Protein AF-A0A7C2KIX3-F1 (afdb_monomer)

Radius of gyration: 14.5 Å; Cα contacts (8 Å, |Δi|>4): 237; chains: 1; bounding box: 35×27×33 Å

Secondary structure (DSSP, 8-state):
---BGGGGEEHHHHHHSSS-EEPEEEEEEEETTEEEEESSHHHHHHHHH-HHHHSPGGGGSBHHIIIII-S----EEEEEEEETTEEEEE-EEEETTEEEEHHHHHHHSHHHHHHHHHHHHHHHHH-

pLDDT: mean 95.01, std 6.87, range [44.72, 98.44]

Sequence (127 aa):
MSNLAIEGYDVLGYFKENKAIKGSPENTVEHNGLVYHFASAENKKTYQSDPDKYIPQYDGWCAFGMAKMKSKVAVDPNTFAIHNGKLLLFFNGDHEGKHVNTKVMWEEDKEAILKEANEEWTKMKSA

Foldseek 3Di:
DALAQPVQWQLVCCVPVVFGHHFDPVQWDDDPNHIHGHNDVVSSVVCVVPVVLSQAPLNQFALQCLQPVLDRHHFDSGQWDQDPSHIHTHHFQDDPNDTDTVSVVCVVPVVNSNVRSVVSSVVVVVD

Solvent-accessible surface area (backbone atoms only — not comparable to full-atom values): 7018 Å² total; per-residue (Å²): 134,84,51,48,35,71,86,28,34,14,58,55,26,48,75,76,70,70,35,72,35,67,26,33,92,89,26,67,47,79,55,96,86,26,36,38,16,16,72,37,69,65,50,40,53,54,39,73,74,48,49,81,66,57,51,40,41,77,86,46,26,8,45,48,31,25,34,77,64,67,41,90,31,72,51,26,76,82,40,63,47,80,55,97,80,3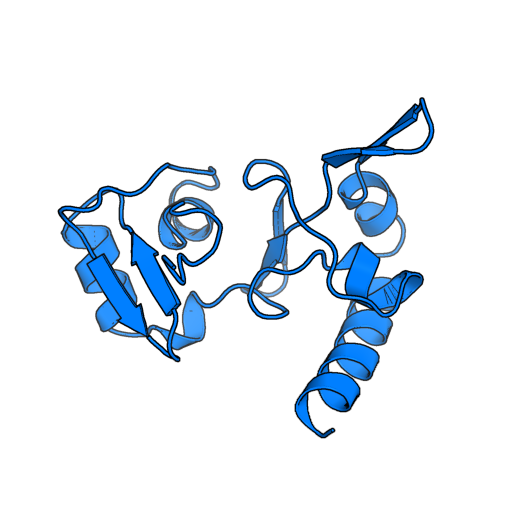3,42,38,30,13,33,55,48,79,53,96,93,38,82,44,56,39,51,64,65,36,69,76,45,50,68,63,41,48,52,44,18,50,59,43,50,54,51,67,76,74,108

Nearest PDB structures (foldseek):
  3rne-assembly1_A  TM=9.066E-01  e=2.584E-01  Pseudomonas sp. OX1
  3rnc-assembly1_A  TM=7.575E-01  e=2.141E-01  Pseudomonas sp. OX1
  3n1z-assembly1_A-1  TM=7.561E-01  e=3.117E-01  Pseudomonas sp. OX1
  3niv-assembly1_B  TM=3.392E-01  e=3.807E+00  Legionella pneumophila subsp. pneumophila str. Philadelphia 1
  2fv8-assembly1_A  TM=3.064E-01  e=3.576E+00  Homo sapiens

Structure (mmCIF, N/CA/C/O backbone):
data_AF-A0A7C2KIX3-F1
#
_entry.id   AF-A0A7C2KIX3-F1
#
loop_
_atom_site.group_PDB
_atom_site.id
_atom_site.type_symbol
_atom_site.label_atom_id
_atom_site.label_alt_id
_atom_site.label_comp_id
_atom_site.label_asym_id
_atom_site.label_entity_id
_atom_site.label_seq_id
_atom_site.pdbx_PDB_ins_code
_atom_site.Cartn_x
_atom_site.Cartn_y
_atom_site.Cartn_z
_atom_site.occupancy
_atom_site.B_iso_or_equiv
_atom_site.auth_seq_id
_atom_site.auth_comp_id
_atom_site.auth_asym_id
_atom_site.auth_atom_id
_atom_site.pdbx_PDB_model_num
ATOM 1 N N . MET A 1 1 ? 7.992 13.122 15.417 1.00 44.72 1 MET A N 1
ATOM 2 C CA . MET A 1 1 ? 8.049 12.432 14.112 1.00 44.72 1 MET A CA 1
ATOM 3 C C . MET A 1 1 ? 6.805 11.573 14.028 1.00 44.72 1 MET A C 1
ATOM 5 O O . MET A 1 1 ? 6.615 10.742 14.904 1.00 44.72 1 MET A O 1
ATOM 9 N N . SER A 1 2 ? 5.890 11.862 13.107 1.00 57.28 2 SER A N 1
ATOM 10 C CA . SER A 1 2 ? 4.643 11.104 12.983 1.00 57.28 2 SER A CA 1
ATOM 11 C C . SER A 1 2 ? 4.914 9.797 12.237 1.00 57.28 2 SER A C 1
ATOM 13 O O . SER A 1 2 ? 5.163 9.832 11.034 1.00 57.28 2 SER A O 1
ATOM 15 N N . ASN A 1 3 ? 4.861 8.662 12.938 1.00 87.69 3 ASN A N 1
ATOM 16 C CA . ASN A 1 3 ? 4.879 7.315 12.353 1.00 87.69 3 ASN A CA 1
ATOM 17 C C . ASN A 1 3 ? 3.530 7.016 11.681 1.00 87.69 3 ASN A C 1
ATOM 19 O O . ASN A 1 3 ? 2.762 6.179 12.144 1.00 87.69 3 ASN A O 1
ATOM 23 N N . LEU A 1 4 ? 3.188 7.768 10.639 1.00 91.88 4 LEU A N 1
ATOM 24 C CA . LEU A 1 4 ? 1.886 7.679 9.993 1.00 91.88 4 LEU A CA 1
ATOM 25 C C . LEU A 1 4 ? 1.895 6.561 8.944 1.00 91.88 4 LEU A C 1
ATOM 27 O O . LEU A 1 4 ? 2.683 6.604 8.000 1.00 91.88 4 LEU A O 1
ATOM 31 N N . ALA A 1 5 ? 1.020 5.570 9.102 1.00 92.38 5 ALA A N 1
ATOM 32 C CA . ALA A 1 5 ? 0.850 4.502 8.126 1.00 92.38 5 ALA A CA 1
ATOM 33 C C . ALA A 1 5 ? 0.352 5.087 6.803 1.00 92.38 5 ALA A C 1
ATOM 35 O O . ALA A 1 5 ? -0.568 5.908 6.809 1.00 92.38 5 ALA A O 1
ATOM 36 N N . ILE A 1 6 ? 0.952 4.655 5.687 1.00 92.38 6 ILE A N 1
ATOM 37 C CA . ILE A 1 6 ? 0.537 4.991 4.313 1.00 92.38 6 ILE A CA 1
ATOM 38 C C . ILE A 1 6 ? 0.190 6.473 4.122 1.00 92.38 6 ILE A C 1
ATOM 40 O O . ILE A 1 6 ? -0.836 6.818 3.542 1.00 92.38 6 ILE A O 1
ATOM 44 N N . GLU A 1 7 ? 1.012 7.359 4.689 1.00 92.44 7 GLU A N 1
ATOM 45 C CA . GLU A 1 7 ? 0.834 8.816 4.636 1.00 92.44 7 GLU A CA 1
ATOM 46 C C . GLU A 1 7 ? -0.526 9.317 5.164 1.00 92.44 7 GLU A C 1
ATOM 48 O O . GLU A 1 7 ? -0.956 10.427 4.849 1.00 92.44 7 GLU A O 1
ATOM 53 N N . GLY A 1 8 ? -1.228 8.530 5.980 1.00 94.81 8 GLY A N 1
ATOM 54 C CA . GLY A 1 8 ? -2.518 8.882 6.578 1.00 94.81 8 GLY A CA 1
ATOM 55 C C . GLY A 1 8 ? -3.709 8.624 5.670 1.00 94.81 8 GLY A C 1
ATOM 56 O O . GLY A 1 8 ? -4.769 9.215 5.878 1.00 94.81 8 GLY A O 1
ATOM 57 N N . TYR A 1 9 ? -3.539 7.802 4.639 1.00 97.44 9 TYR A N 1
ATOM 58 C CA . TYR A 1 9 ? -4.666 7.260 3.895 1.00 97.44 9 TYR A CA 1
ATOM 59 C C . TYR A 1 9 ? -5.352 6.150 4.700 1.00 97.44 9 TYR A C 1
ATOM 61 O O . TYR A 1 9 ? -4.735 5.468 5.515 1.00 97.44 9 TYR A O 1
ATOM 69 N N . ASP A 1 10 ? -6.652 6.002 4.488 1.00 97.88 10 ASP A N 1
ATOM 70 C CA . ASP A 1 10 ? -7.478 4.983 5.113 1.00 97.88 10 ASP A CA 1
ATOM 71 C C . ASP A 1 10 ? -7.260 3.645 4.402 1.00 97.88 10 ASP A C 1
ATOM 73 O O . ASP A 1 10 ? -7.626 3.491 3.234 1.00 97.88 10 ASP A O 1
ATOM 77 N N . VAL A 1 11 ? -6.688 2.665 5.112 1.00 97.38 11 VAL A N 1
ATOM 78 C CA . VAL A 1 11 ? -6.491 1.310 4.577 1.00 97.38 11 VAL A CA 1
ATOM 79 C C . VAL A 1 11 ? -7.809 0.676 4.129 1.00 97.38 11 VAL A C 1
ATOM 81 O O . VAL A 1 11 ? -7.832 -0.007 3.110 1.00 97.38 11 VAL A O 1
ATOM 84 N N . LEU A 1 12 ? -8.925 0.940 4.819 1.00 97.56 12 LEU A N 1
ATOM 85 C CA . LEU A 1 12 ? -10.236 0.407 4.441 1.00 97.56 12 LEU A CA 1
ATOM 86 C C . LEU A 1 12 ? -10.742 1.009 3.129 1.00 97.56 12 LEU A C 1
ATOM 88 O O . LEU A 1 12 ? -11.431 0.295 2.404 1.00 97.56 12 LEU A O 1
ATOM 92 N N . GLY A 1 13 ? -10.321 2.236 2.798 1.00 97.44 13 GLY A N 1
ATOM 93 C CA . GLY A 1 13 ? -10.570 2.899 1.512 1.00 97.44 13 GLY A CA 1
ATOM 94 C C . GLY A 1 13 ? -10.262 2.002 0.311 1.00 97.44 13 GLY A C 1
ATOM 95 O O . GLY A 1 13 ? -11.041 1.862 -0.636 1.00 97.44 13 GLY A O 1
ATOM 96 N N . TYR A 1 14 ? -9.113 1.331 0.379 1.00 97.69 14 TYR A N 1
ATOM 97 C CA . TYR A 1 14 ? -8.642 0.453 -0.686 1.00 97.69 14 TYR A CA 1
ATOM 98 C C . TYR A 1 14 ? -9.460 -0.833 -0.793 1.00 97.69 14 TYR A C 1
ATOM 100 O O . TYR A 1 14 ? -9.699 -1.316 -1.895 1.00 97.69 14 TYR A O 1
ATOM 108 N N . PHE A 1 15 ? -9.894 -1.397 0.337 1.00 96.81 15 PHE A N 1
ATOM 109 C CA . PHE A 1 15 ? -10.603 -2.680 0.354 1.00 96.81 15 PHE A CA 1
ATOM 110 C C . PHE A 1 15 ? -12.111 -2.547 0.124 1.00 96.81 15 PHE A C 1
ATOM 112 O O . PHE A 1 15 ? -12.700 -3.433 -0.492 1.00 96.81 15 PHE A O 1
ATOM 119 N N . LYS A 1 16 ? -12.747 -1.489 0.642 1.00 95.31 16 LYS A N 1
ATOM 120 C CA . LYS A 1 16 ? -14.200 -1.280 0.553 1.00 95.31 16 LYS A CA 1
ATOM 121 C C . LYS A 1 16 ? -14.576 -0.471 -0.684 1.00 95.31 16 LYS A C 1
ATOM 123 O O . LYS A 1 16 ? -15.453 -0.884 -1.438 1.00 95.31 16 LYS A O 1
ATOM 128 N N . GLU A 1 17 ? -13.913 0.661 -0.907 1.00 95.75 17 GLU A N 1
ATOM 129 C CA . GLU A 1 17 ? -14.257 1.592 -1.987 1.00 95.75 17 GLU A CA 1
ATOM 130 C C . GLU A 1 17 ? -13.355 1.462 -3.221 1.00 95.75 17 GLU A C 1
ATOM 132 O O . GLU A 1 17 ? -13.620 2.120 -4.231 1.00 95.75 17 GLU A O 1
ATOM 137 N N . ASN A 1 18 ? -12.306 0.632 -3.155 1.00 95.88 18 ASN A N 1
ATOM 138 C CA . ASN A 1 18 ? -11.266 0.527 -4.179 1.00 95.88 18 ASN A CA 1
ATOM 139 C C . ASN A 1 18 ? -10.702 1.908 -4.555 1.00 95.88 18 ASN A C 1
ATOM 141 O O . ASN A 1 18 ? -10.557 2.243 -5.735 1.00 95.88 18 ASN A O 1
ATOM 145 N N . LYS A 1 19 ? -10.435 2.740 -3.538 1.00 96.88 19 LYS A N 1
ATOM 146 C CA . LYS A 1 19 ? -9.931 4.110 -3.686 1.00 96.88 19 LYS A CA 1
ATOM 147 C C . LYS A 1 19 ? -8.959 4.469 -2.569 1.00 96.88 19 LYS A C 1
ATOM 149 O O . LYS A 1 19 ? -9.168 4.118 -1.413 1.00 96.88 19 LYS A O 1
ATOM 154 N N . ALA A 1 20 ? -7.953 5.271 -2.899 1.00 97.19 20 ALA A N 1
ATOM 155 C CA . ALA A 1 20 ? -7.147 5.948 -1.896 1.00 97.19 20 ALA A CA 1
ATOM 156 C C . ALA A 1 20 ? -7.971 7.091 -1.285 1.00 97.19 20 ALA A C 1
ATOM 158 O O . ALA A 1 20 ? -8.248 8.096 -1.939 1.00 97.19 20 ALA A O 1
ATOM 159 N N . ILE A 1 21 ? -8.397 6.930 -0.034 1.00 97.88 21 ILE A N 1
ATOM 160 C CA . ILE A 1 21 ? -9.175 7.942 0.690 1.00 97.88 21 ILE A CA 1
ATOM 161 C C . ILE A 1 21 ? -8.319 8.472 1.832 1.00 97.88 21 ILE A C 1
ATOM 163 O O . ILE A 1 21 ? -7.745 7.692 2.586 1.00 97.88 21 ILE A O 1
ATOM 167 N N . LYS A 1 22 ? -8.210 9.796 1.973 1.00 97.31 22 LYS A N 1
ATOM 168 C CA . LYS A 1 22 ? -7.472 10.386 3.092 1.00 97.31 22 LYS A CA 1
ATOM 169 C C . LYS A 1 22 ? -8.240 10.158 4.395 1.00 97.31 22 LYS A C 1
ATOM 171 O O . LYS A 1 22 ? -9.431 10.456 4.472 1.00 97.31 22 LYS A O 1
ATOM 176 N N . GLY A 1 23 ? -7.560 9.642 5.412 1.00 97.19 23 GLY A N 1
ATOM 177 C CA . GLY A 1 23 ? -8.122 9.513 6.747 1.00 97.19 23 GLY A CA 1
ATOM 178 C C . GLY A 1 23 ? -8.085 10.830 7.524 1.00 97.19 23 GLY A C 1
ATOM 179 O O . GLY A 1 23 ? -7.400 11.784 7.148 1.00 97.19 23 GLY A O 1
ATOM 180 N N . SER A 1 24 ? -8.807 10.869 8.642 1.00 96.62 24 SER A N 1
ATOM 181 C CA . SER A 1 24 ? -8.845 12.018 9.549 1.00 96.62 2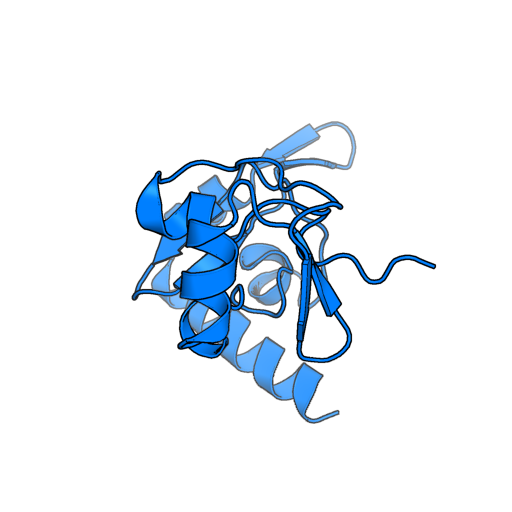4 SER A CA 1
ATOM 182 C C . SER A 1 24 ? -8.007 11.764 10.811 1.00 96.62 24 SER A C 1
ATOM 184 O O . SER A 1 24 ? -8.102 10.672 11.378 1.00 96.62 24 SER A O 1
ATOM 186 N N . PRO A 1 25 ? -7.253 12.762 11.318 1.00 94.81 25 PRO A N 1
ATOM 187 C CA . PRO A 1 25 ? -6.588 12.680 12.622 1.00 94.81 25 PRO A CA 1
ATOM 188 C C . PRO A 1 25 ? -7.569 12.582 13.807 1.00 94.81 25 PRO A C 1
ATOM 190 O O . PRO A 1 25 ? -7.145 12.321 14.928 1.00 94.81 25 PRO A O 1
ATOM 193 N N . GLU A 1 26 ? -8.874 12.761 13.583 1.00 96.25 26 GLU A N 1
ATOM 194 C CA . GLU A 1 26 ? -9.916 12.506 14.591 1.00 96.25 26 GLU A CA 1
ATOM 195 C C . GLU A 1 26 ? -10.245 11.007 14.720 1.00 96.25 26 GLU A C 1
ATOM 197 O O . GLU A 1 26 ? -10.684 10.538 15.771 1.00 96.25 26 GLU A O 1
ATOM 202 N N . ASN A 1 27 ? -9.999 10.227 13.663 1.00 97.19 27 ASN A N 1
ATOM 203 C CA . ASN A 1 27 ? -10.283 8.797 13.607 1.00 97.19 27 ASN A CA 1
ATOM 204 C C . ASN A 1 27 ? -8.975 8.019 13.486 1.00 97.19 27 ASN A C 1
ATOM 206 O O . ASN A 1 27 ? -8.585 7.618 12.392 1.00 97.19 27 ASN A O 1
ATOM 210 N N . THR A 1 28 ? -8.303 7.783 14.612 1.00 96.69 28 THR A N 1
ATOM 211 C CA . THR A 1 28 ? -6.984 7.133 14.622 1.00 96.69 28 THR A CA 1
ATOM 212 C C . THR A 1 28 ? -6.950 5.816 15.386 1.00 96.69 28 THR A C 1
ATOM 214 O O . THR A 1 28 ? -7.730 5.602 16.324 1.00 96.69 28 THR A O 1
ATOM 217 N N . VAL A 1 29 ? -6.044 4.929 14.966 1.00 96.25 29 VAL A N 1
ATOM 218 C CA . VAL A 1 29 ? -5.669 3.694 15.669 1.00 96.25 29 VAL A CA 1
ATOM 219 C C . VAL A 1 29 ? -4.156 3.550 15.609 1.00 96.25 29 VAL A C 1
ATOM 221 O O . VAL A 1 29 ? -3.575 3.627 14.530 1.00 96.25 29 VAL A O 1
ATOM 224 N N . GLU A 1 30 ? -3.519 3.318 16.751 1.00 94.81 30 GLU A N 1
ATOM 225 C CA . GLU A 1 30 ? -2.117 2.910 16.795 1.00 94.81 30 GLU A CA 1
ATOM 226 C C . GLU A 1 30 ? -2.032 1.383 16.726 1.00 94.81 30 GLU A C 1
ATOM 228 O O . GLU A 1 30 ? -2.710 0.679 17.478 1.00 94.81 30 GLU A O 1
ATOM 233 N N . HIS A 1 31 ? -1.237 0.865 15.795 1.00 92.88 31 HIS A N 1
ATOM 234 C CA . HIS A 1 31 ? -1.054 -0.567 15.595 1.00 92.88 31 HIS A CA 1
ATOM 235 C C . HIS A 1 31 ? 0.351 -0.840 15.042 1.00 92.88 31 HIS A C 1
ATOM 237 O O . HIS A 1 31 ? 0.765 -0.218 14.066 1.00 92.88 31 HIS A O 1
ATOM 243 N N . ASN A 1 32 ? 1.096 -1.755 15.671 1.00 88.69 32 ASN A N 1
ATOM 244 C CA . ASN A 1 32 ? 2.487 -2.091 15.322 1.00 88.69 32 ASN A CA 1
ATOM 245 C C . ASN A 1 32 ? 3.429 -0.872 15.228 1.00 88.69 32 ASN A C 1
ATOM 247 O O . ASN A 1 32 ? 4.289 -0.802 14.353 1.00 88.69 32 ASN A O 1
ATOM 251 N N . GLY A 1 33 ? 3.258 0.108 16.125 1.00 88.88 33 GLY A N 1
ATOM 252 C CA . GLY A 1 33 ? 4.081 1.325 16.172 1.00 88.88 33 GLY A CA 1
ATOM 253 C C . GLY A 1 33 ? 3.809 2.331 15.046 1.00 88.88 33 GLY A C 1
ATOM 254 O O . GLY A 1 33 ? 4.558 3.303 14.902 1.00 88.88 33 GLY A O 1
ATOM 255 N N . LEU A 1 34 ? 2.751 2.104 14.258 1.00 92.56 34 LEU A N 1
ATOM 256 C CA . LEU A 1 34 ? 2.246 3.007 13.230 1.00 92.56 34 LEU A CA 1
ATOM 257 C C . LEU A 1 34 ? 0.872 3.558 13.621 1.00 92.56 34 LEU A C 1
ATOM 259 O O . LEU A 1 34 ? 0.049 2.868 14.222 1.00 92.56 34 LEU A O 1
ATOM 263 N N . VAL A 1 35 ? 0.608 4.798 13.226 1.00 95.19 35 VAL A N 1
ATOM 264 C CA . VAL A 1 35 ? -0.679 5.473 13.390 1.00 95.19 35 VAL A CA 1
ATOM 265 C C . VAL A 1 35 ? -1.454 5.364 12.083 1.00 95.19 35 VAL A C 1
ATOM 267 O O . VAL A 1 35 ? -1.011 5.859 11.050 1.00 95.19 35 VAL A O 1
ATOM 270 N N . TYR A 1 36 ? -2.623 4.738 12.128 1.00 96.62 36 TYR A N 1
ATOM 271 C CA . TYR A 1 36 ? -3.557 4.637 11.012 1.00 96.62 36 TYR A CA 1
ATOM 272 C C . TYR A 1 36 ? -4.645 5.693 11.164 1.00 96.62 36 TYR A C 1
ATOM 274 O O . TYR A 1 36 ? -5.213 5.842 12.248 1.00 96.62 36 TYR A O 1
ATOM 282 N N . HIS A 1 37 ? -4.939 6.417 10.085 1.00 97.62 37 HIS A N 1
ATOM 283 C CA . HIS A 1 37 ? -6.052 7.361 10.015 1.00 97.62 37 HIS A CA 1
ATOM 284 C C . HIS A 1 37 ? -7.191 6.752 9.202 1.00 97.62 37 HIS A C 1
ATOM 286 O O . HIS A 1 37 ? -6.949 6.152 8.160 1.00 97.62 37 HIS A O 1
ATOM 292 N N . PHE A 1 38 ? -8.429 6.969 9.635 1.00 98.25 38 PHE A N 1
ATOM 293 C CA . PHE A 1 38 ? -9.621 6.458 8.959 1.00 98.25 38 PHE A CA 1
ATOM 294 C C . PHE A 1 38 ? -10.518 7.606 8.503 1.00 98.25 38 PHE A C 1
ATOM 296 O O . PHE A 1 38 ? -10.619 8.646 9.159 1.00 98.25 38 PHE A O 1
ATOM 303 N N . ALA A 1 39 ? -11.173 7.436 7.361 1.00 97.81 39 ALA A N 1
ATOM 304 C CA . ALA A 1 39 ? -12.096 8.420 6.808 1.00 97.81 39 ALA A CA 1
ATOM 305 C C . ALA A 1 39 ? -13.401 8.494 7.619 1.00 97.81 39 ALA A C 1
ATOM 307 O O . ALA A 1 39 ? -14.093 9.509 7.598 1.00 97.81 39 ALA A O 1
ATOM 308 N N . SER A 1 40 ? -13.727 7.435 8.368 1.00 97.62 40 SER A N 1
ATOM 309 C CA . SER A 1 40 ? -14.916 7.358 9.214 1.00 97.62 40 SER A CA 1
ATOM 310 C C . SER A 1 40 ? -14.670 6.560 10.498 1.00 97.62 40 SER A C 1
ATOM 312 O O . SER A 1 40 ? -13.794 5.691 10.568 1.00 97.62 40 SER A O 1
ATOM 314 N N . ALA A 1 41 ? -15.499 6.811 11.515 1.00 97.50 41 ALA A N 1
ATOM 315 C CA . ALA A 1 41 ? -15.516 6.018 12.744 1.00 97.50 41 ALA A CA 1
ATOM 316 C C . ALA A 1 41 ? -15.866 4.538 12.483 1.00 97.50 41 ALA A C 1
ATOM 318 O O . ALA A 1 41 ? -15.396 3.647 13.191 1.00 97.50 41 ALA A O 1
ATOM 319 N N . GLU A 1 42 ? -16.654 4.258 11.441 1.00 97.38 42 GLU A N 1
ATOM 320 C CA . GLU A 1 42 ? -16.996 2.896 11.021 1.00 97.38 42 GLU A CA 1
ATOM 321 C C . GLU A 1 42 ? -15.784 2.146 10.451 1.00 97.38 42 GLU A C 1
ATOM 323 O O . GLU A 1 42 ? -15.552 0.986 10.805 1.00 97.38 42 GLU A O 1
ATOM 328 N N . ASN A 1 43 ? -14.973 2.801 9.614 1.00 98.00 43 ASN A N 1
ATOM 329 C CA . ASN A 1 43 ? -13.740 2.212 9.090 1.00 98.00 43 ASN A CA 1
ATOM 330 C C . ASN A 1 43 ? -12.736 1.953 10.212 1.00 98.00 43 ASN A C 1
ATOM 332 O O . ASN A 1 43 ? -12.205 0.846 10.295 1.00 98.00 43 ASN A O 1
ATOM 336 N N . LYS A 1 44 ? -12.587 2.902 11.146 1.00 97.94 44 LYS A N 1
ATOM 337 C CA . LYS A 1 44 ? -11.804 2.704 12.373 1.00 97.94 44 LYS A CA 1
ATOM 338 C C . LYS A 1 44 ? -12.266 1.468 13.148 1.00 97.94 44 LYS A C 1
ATOM 340 O O . LYS A 1 44 ? -11.447 0.616 13.483 1.00 97.94 44 LYS A O 1
ATOM 345 N N . LYS A 1 45 ? -13.571 1.336 13.403 1.00 97.88 45 LYS A N 1
ATOM 346 C CA . LYS A 1 45 ? -14.131 0.178 14.119 1.00 97.88 45 LYS A CA 1
ATOM 347 C C . LYS A 1 45 ? -13.901 -1.133 13.360 1.00 97.88 45 LYS A C 1
ATOM 349 O O . LYS A 1 45 ? -13.580 -2.143 13.979 1.00 97.88 45 LYS A O 1
ATOM 354 N N . THR A 1 46 ? -14.039 -1.109 12.032 1.00 97.69 46 THR A N 1
ATOM 355 C CA . THR A 1 46 ? -13.780 -2.271 11.165 1.00 97.69 46 THR A CA 1
ATOM 356 C C . THR A 1 46 ? -12.320 -2.706 11.287 1.00 97.69 46 THR A C 1
ATOM 358 O O . THR A 1 46 ? -12.049 -3.877 11.542 1.00 97.69 46 THR A O 1
ATOM 361 N N . TYR A 1 47 ? -11.385 -1.759 11.189 1.00 97.56 47 TYR A N 1
ATOM 362 C CA . TYR A 1 47 ? -9.960 -2.030 11.351 1.00 97.56 47 TYR A CA 1
ATOM 363 C C . TYR A 1 47 ? -9.644 -2.616 12.728 1.00 97.56 47 TYR A C 1
ATOM 365 O O . TYR A 1 47 ? -8.977 -3.635 12.817 1.00 97.56 47 TYR A O 1
ATOM 373 N N . GLN A 1 48 ? -10.174 -2.028 13.805 1.00 97.06 48 GLN A N 1
ATOM 374 C CA . GLN A 1 48 ? -9.937 -2.511 15.172 1.00 97.06 48 GLN A CA 1
ATOM 375 C C . GLN A 1 48 ? -10.443 -3.939 15.418 1.00 97.06 48 GLN A C 1
ATOM 377 O O . GLN A 1 48 ? -9.944 -4.597 16.327 1.00 97.06 48 GLN A O 1
ATOM 382 N N . SER A 1 49 ? -11.431 -4.407 14.648 1.00 97.25 49 SER A N 1
ATOM 383 C CA . SER A 1 49 ? -11.967 -5.764 14.798 1.00 97.25 49 SER A CA 1
ATOM 384 C C . SER A 1 49 ? -11.060 -6.852 14.219 1.00 97.25 49 SER A C 1
ATOM 386 O O . SER A 1 49 ? -11.074 -7.967 14.730 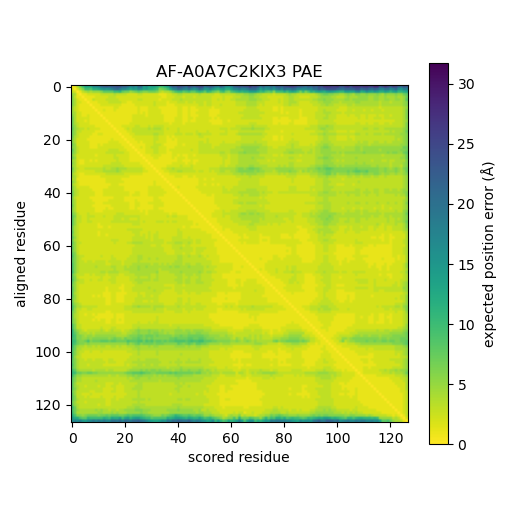1.00 97.25 49 SER A O 1
ATOM 388 N N . ASP A 1 50 ? -10.275 -6.529 13.186 1.00 95.38 50 ASP A N 1
ATOM 389 C CA . ASP A 1 50 ? -9.337 -7.453 12.535 1.00 95.38 50 ASP A CA 1
ATOM 390 C C . ASP A 1 50 ? -8.215 -6.663 11.823 1.00 95.38 50 ASP A C 1
ATOM 392 O O . ASP A 1 50 ? -8.246 -6.506 10.598 1.00 95.38 50 ASP A O 1
ATOM 396 N N . PRO A 1 51 ? -7.248 -6.089 12.570 1.00 94.75 51 PRO A N 1
ATOM 397 C CA . PRO A 1 51 ? -6.227 -5.215 11.990 1.00 94.75 51 PRO A CA 1
ATOM 398 C C . PRO A 1 51 ? -5.349 -5.928 10.958 1.00 94.75 51 PRO A C 1
ATOM 400 O O . PRO A 1 51 ? -5.083 -5.375 9.890 1.00 94.75 51 PRO A O 1
ATOM 403 N N . ASP A 1 52 ? -4.952 -7.173 11.244 1.00 92.19 52 ASP A N 1
ATOM 404 C CA . ASP A 1 52 ? -4.000 -7.961 10.448 1.00 92.19 52 ASP A CA 1
ATOM 405 C C . ASP A 1 52 ? -4.481 -8.214 9.011 1.00 92.19 52 ASP A C 1
ATOM 407 O O . ASP A 1 52 ? -3.680 -8.410 8.087 1.00 92.19 5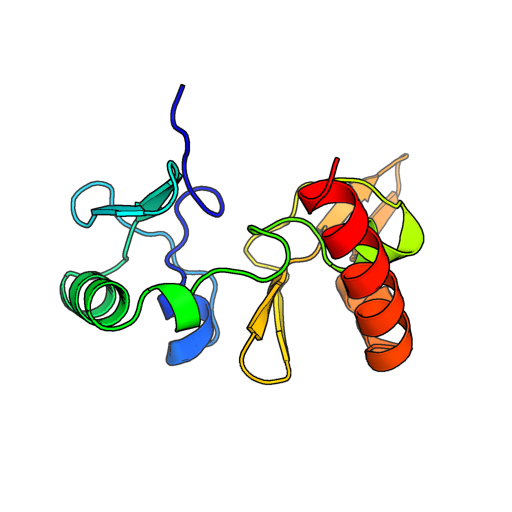2 ASP A O 1
ATOM 411 N N . LYS A 1 53 ? -5.799 -8.169 8.794 1.00 94.19 53 LYS A N 1
ATOM 412 C CA . LYS A 1 53 ? -6.413 -8.260 7.468 1.00 94.19 53 LYS A CA 1
ATOM 413 C C . LYS A 1 53 ? -6.163 -7.029 6.597 1.00 94.19 53 LYS A C 1
ATOM 415 O O . LYS A 1 53 ? -6.103 -7.158 5.375 1.00 94.19 53 LYS A O 1
ATOM 420 N N . TYR A 1 54 ? -6.030 -5.857 7.208 1.00 96.06 54 TYR A N 1
ATOM 421 C CA . TYR A 1 54 ? -5.975 -4.570 6.512 1.00 96.06 54 TYR A CA 1
ATOM 422 C C . TYR A 1 54 ? -4.576 -3.954 6.477 1.00 96.06 54 TYR A C 1
ATOM 424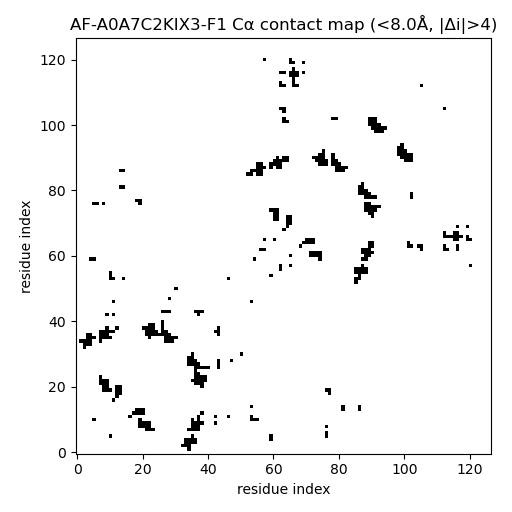 O O . TYR A 1 54 ? -4.388 -2.920 5.835 1.00 96.06 54 TYR A O 1
ATOM 432 N N . ILE A 1 55 ? -3.593 -4.582 7.131 1.00 94.19 55 ILE A N 1
ATOM 433 C CA . ILE A 1 55 ? -2.193 -4.165 7.041 1.00 94.19 55 ILE A CA 1
ATOM 434 C C . ILE A 1 55 ? -1.732 -4.279 5.577 1.00 94.19 55 ILE A C 1
ATOM 436 O O . ILE A 1 55 ? -1.872 -5.349 4.969 1.00 94.19 55 ILE A O 1
ATOM 440 N N . PRO A 1 56 ? -1.177 -3.200 4.993 1.00 95.50 56 PRO A N 1
ATOM 441 C CA . PRO A 1 56 ? -0.607 -3.253 3.658 1.00 95.50 56 PRO A CA 1
ATOM 442 C C . PRO A 1 56 ? 0.520 -4.283 3.582 1.00 95.50 56 PRO A C 1
ATOM 444 O O . PRO A 1 56 ? 1.334 -4.418 4.498 1.00 95.50 56 PRO A O 1
ATOM 447 N N . GLN A 1 57 ? 0.603 -4.987 2.460 1.00 96.62 57 GLN A N 1
ATOM 448 C CA . GLN A 1 57 ? 1.712 -5.888 2.197 1.00 96.62 57 GLN A CA 1
ATOM 449 C C . GLN A 1 57 ? 3.036 -5.106 2.226 1.00 96.62 57 GLN A C 1
ATOM 451 O O . GLN A 1 57 ? 3.100 -3.947 1.812 1.00 96.62 57 GLN A O 1
ATOM 456 N N . TYR A 1 58 ? 4.088 -5.752 2.734 1.00 95.81 58 TYR A N 1
ATOM 457 C CA . TYR A 1 58 ? 5.420 -5.156 2.894 1.00 95.81 58 TYR A CA 1
ATOM 458 C C . TYR A 1 58 ? 5.423 -3.888 3.763 1.00 95.81 58 TYR A C 1
ATOM 460 O O . TYR A 1 58 ? 6.161 -2.952 3.478 1.00 95.81 58 TYR A O 1
ATOM 468 N N . ASP A 1 59 ? 4.571 -3.828 4.793 1.00 93.50 59 ASP A N 1
ATOM 469 C CA . ASP A 1 59 ? 4.389 -2.669 5.686 1.00 93.50 59 ASP A CA 1
ATOM 470 C C . ASP A 1 59 ? 4.120 -1.343 4.927 1.00 93.50 59 ASP A C 1
ATOM 472 O O . ASP A 1 59 ? 4.401 -0.255 5.430 1.00 93.50 59 ASP A O 1
ATOM 476 N N . GLY A 1 60 ? 3.575 -1.421 3.705 1.00 94.56 60 GLY A N 1
ATOM 477 C CA . GLY A 1 60 ? 3.241 -0.263 2.868 1.00 94.56 60 GLY A CA 1
ATOM 478 C C . GLY A 1 60 ? 4.350 0.213 1.925 1.00 94.56 60 GLY A C 1
ATOM 479 O O . GLY A 1 60 ? 4.193 1.250 1.283 1.00 94.56 60 GLY A O 1
ATOM 480 N N . TRP A 1 61 ? 5.452 -0.529 1.808 1.00 96.19 61 TRP A N 1
ATOM 481 C CA . TRP A 1 61 ? 6.497 -0.257 0.818 1.00 96.19 61 TRP A CA 1
ATOM 482 C C . TRP A 1 61 ? 6.136 -0.800 -0.570 1.00 96.19 61 TRP A C 1
ATOM 484 O O . TRP A 1 61 ? 5.341 -1.731 -0.710 1.00 96.19 61 TRP A O 1
ATOM 494 N N . CYS A 1 62 ? 6.748 -0.225 -1.610 1.00 97.56 62 CYS A N 1
ATOM 495 C CA . CYS A 1 62 ? 6.485 -0.596 -2.999 1.00 97.56 62 CYS A CA 1
ATOM 496 C C . CYS A 1 62 ? 6.736 -2.090 -3.248 1.00 97.56 62 CYS A C 1
ATOM 498 O O . CYS A 1 62 ? 7.862 -2.565 -3.084 1.00 97.56 62 CYS A O 1
ATOM 500 N N . ALA A 1 63 ? 5.723 -2.814 -3.726 1.00 98.00 63 ALA A N 1
ATOM 501 C CA . ALA A 1 63 ? 5.838 -4.243 -4.021 1.00 98.00 63 ALA A CA 1
ATOM 502 C C . ALA A 1 63 ? 6.875 -4.536 -5.119 1.00 98.00 63 ALA A C 1
ATOM 504 O O . ALA A 1 63 ? 7.681 -5.456 -4.999 1.00 98.00 63 ALA A O 1
ATOM 505 N N . PHE A 1 64 ? 6.906 -3.711 -6.169 1.00 97.88 64 PHE A N 1
ATOM 506 C CA . PHE A 1 64 ? 7.900 -3.837 -7.235 1.00 97.88 64 PHE A CA 1
ATOM 507 C C . PHE A 1 64 ? 9.316 -3.506 -6.743 1.00 97.88 64 PHE A C 1
ATOM 509 O O . PHE A 1 64 ? 10.265 -4.227 -7.046 1.00 97.88 64 PHE A O 1
ATOM 516 N N . GLY A 1 65 ? 9.454 -2.441 -5.944 1.00 97.19 65 GLY A N 1
ATOM 517 C CA . GLY A 1 65 ? 10.726 -2.058 -5.329 1.00 97.19 65 GLY A CA 1
ATOM 518 C C . GLY A 1 65 ? 11.264 -3.153 -4.408 1.00 97.19 65 GLY A C 1
ATOM 519 O O . GLY A 1 65 ? 12.454 -3.463 -4.454 1.00 97.19 65 GLY A O 1
ATOM 520 N N . MET A 1 66 ? 10.379 -3.811 -3.656 1.00 98.00 66 MET A N 1
ATOM 521 C CA . MET A 1 66 ? 10.739 -4.941 -2.805 1.00 98.00 66 MET A CA 1
ATOM 522 C C . MET A 1 66 ? 11.330 -6.103 -3.616 1.00 98.00 66 MET A C 1
ATOM 524 O O . MET A 1 66 ? 12.379 -6.622 -3.250 1.00 98.00 66 MET A O 1
ATOM 528 N N . ALA A 1 67 ? 10.724 -6.463 -4.751 1.00 97.38 67 ALA A N 1
ATOM 529 C CA . ALA A 1 67 ? 11.236 -7.537 -5.607 1.00 97.38 67 ALA A CA 1
ATOM 530 C C . ALA A 1 67 ? 12.520 -7.158 -6.361 1.00 97.38 67 ALA A C 1
ATOM 532 O O . ALA A 1 67 ? 13.535 -7.846 -6.280 1.00 97.38 67 ALA A O 1
ATOM 533 N N . LYS A 1 68 ? 12.469 -6.068 -7.137 1.00 97.00 68 LYS A N 1
ATOM 534 C CA . LYS A 1 68 ? 13.480 -5.773 -8.165 1.00 97.00 68 LYS A CA 1
ATOM 535 C C . LYS A 1 68 ? 14.608 -4.888 -7.665 1.00 97.00 68 LYS A C 1
ATOM 537 O O . LYS A 1 68 ? 15.728 -5.003 -8.152 1.00 97.00 68 LYS A O 1
ATOM 542 N N . MET A 1 69 ? 14.328 -4.035 -6.683 1.00 95.38 69 MET A N 1
ATOM 543 C CA . MET A 1 69 ? 15.329 -3.144 -6.090 1.00 95.38 69 MET A CA 1
ATOM 544 C C . MET A 1 69 ? 15.840 -3.660 -4.746 1.00 95.38 69 MET A C 1
ATOM 546 O O . MET A 1 69 ? 16.822 -3.122 -4.240 1.00 95.38 69 MET A O 1
ATOM 550 N N . LYS A 1 70 ? 15.184 -4.678 -4.168 1.00 96.44 70 LYS A N 1
ATOM 551 C CA . LYS A 1 70 ? 15.499 -5.237 -2.846 1.00 96.44 70 LYS A CA 1
ATOM 552 C C . LYS A 1 70 ? 15.644 -4.145 -1.791 1.00 96.44 70 LYS A C 1
ATOM 554 O O . LYS A 1 70 ? 16.594 -4.113 -1.012 1.00 96.44 70 LYS A O 1
ATOM 559 N N . SER A 1 71 ? 14.718 -3.189 -1.824 1.00 95.94 71 SER A N 1
ATOM 560 C CA . SER A 1 71 ? 14.768 -1.991 -0.991 1.00 95.94 71 SER A CA 1
ATOM 561 C C . SER A 1 71 ? 13.370 -1.481 -0.648 1.00 95.94 71 SER A C 1
ATOM 563 O O . SER A 1 71 ? 12.387 -1.767 -1.335 1.00 95.94 71 SER A O 1
ATOM 565 N N . LYS A 1 72 ? 13.294 -0.690 0.425 1.00 95.31 72 LYS A N 1
ATOM 566 C CA . LYS A 1 72 ? 12.091 0.031 0.848 1.00 95.31 72 LYS A CA 1
ATOM 567 C C . LYS A 1 72 ? 11.942 1.286 -0.007 1.00 95.31 72 LYS A C 1
ATOM 569 O O . LYS A 1 72 ? 12.609 2.290 0.227 1.00 95.31 72 LYS A O 1
ATOM 574 N N . VAL A 1 73 ? 11.082 1.204 -1.016 1.00 95.88 73 VAL A N 1
ATOM 575 C CA . VAL A 1 73 ? 10.820 2.304 -1.953 1.00 95.88 73 VAL A CA 1
ATOM 576 C C . VAL A 1 73 ? 9.474 2.933 -1.623 1.00 95.88 73 VAL A C 1
ATOM 578 O O . VAL A 1 73 ? 8.486 2.214 -1.445 1.00 95.88 73 VAL A O 1
ATOM 581 N N . ALA A 1 74 ? 9.455 4.265 -1.532 1.00 94.50 74 ALA A N 1
ATOM 582 C CA . ALA A 1 74 ? 8.244 5.048 -1.313 1.00 94.50 74 ALA A CA 1
ATOM 583 C C . ALA A 1 74 ? 7.192 4.776 -2.400 1.00 94.50 74 ALA A C 1
ATOM 585 O O . ALA A 1 74 ? 7.503 4.308 -3.498 1.00 94.50 74 ALA A O 1
ATOM 586 N N . VAL A 1 75 ? 5.937 5.060 -2.081 1.00 96.88 75 VAL A N 1
ATOM 587 C CA . VAL A 1 75 ? 4.782 4.713 -2.911 1.00 96.88 75 VAL A CA 1
ATOM 588 C C . VAL A 1 75 ? 3.955 5.952 -3.206 1.00 96.88 75 VAL A C 1
ATOM 590 O O . VAL A 1 75 ? 4.017 6.926 -2.468 1.00 96.88 75 VAL A O 1
ATOM 593 N N . ASP A 1 76 ? 3.165 5.900 -4.270 1.00 96.75 76 ASP A N 1
ATOM 594 C CA . ASP A 1 76 ? 2.026 6.796 -4.435 1.00 96.75 76 ASP A CA 1
ATOM 595 C C . ASP A 1 76 ? 0.790 6.080 -3.870 1.00 96.75 76 ASP A C 1
ATOM 597 O O . ASP A 1 76 ? 0.417 5.027 -4.397 1.00 96.75 76 ASP A O 1
ATOM 601 N N . PRO A 1 77 ? 0.126 6.622 -2.834 1.00 95.88 77 PRO A N 1
ATOM 602 C CA . PRO A 1 77 ? -1.094 6.042 -2.278 1.00 95.88 77 PRO A CA 1
ATOM 603 C C . PRO A 1 77 ? -2.186 5.796 -3.327 1.00 95.88 77 PRO A C 1
ATOM 605 O O . PRO A 1 77 ? -2.965 4.862 -3.192 1.00 95.88 77 PRO A O 1
ATOM 608 N N . ASN A 1 78 ? -2.237 6.572 -4.413 1.00 96.94 78 ASN A N 1
ATOM 609 C CA . ASN A 1 78 ? -3.224 6.382 -5.482 1.00 96.94 78 ASN A CA 1
ATOM 610 C C . ASN A 1 78 ? -2.864 5.245 -6.447 1.00 96.94 78 ASN A C 1
ATOM 612 O O . ASN A 1 78 ? -3.710 4.822 -7.238 1.00 96.94 78 ASN A O 1
ATOM 616 N N . THR A 1 79 ? -1.641 4.722 -6.374 1.00 98.00 79 THR A N 1
ATOM 617 C CA . THR A 1 79 ? -1.160 3.646 -7.234 1.00 98.00 79 THR A CA 1
ATOM 618 C C . THR A 1 79 ? -1.038 2.357 -6.428 1.00 98.00 79 THR A C 1
ATOM 620 O O . THR A 1 79 ? -0.006 2.044 -5.836 1.00 98.00 79 THR A O 1
ATOM 623 N N . PHE A 1 80 ? -2.119 1.577 -6.426 1.00 98.44 80 PHE A N 1
ATOM 624 C CA . PHE A 1 80 ? -2.256 0.366 -5.618 1.00 98.44 80 PHE A CA 1
ATOM 625 C C . PHE A 1 80 ? -2.933 -0.779 -6.386 1.00 98.44 80 PHE A C 1
ATOM 627 O O . PHE A 1 80 ? -3.476 -0.593 -7.479 1.00 98.44 80 PHE A O 1
ATOM 634 N N . ALA A 1 81 ? -2.914 -1.973 -5.798 1.00 98.00 81 ALA A N 1
ATOM 635 C CA . ALA A 1 81 ? -3.715 -3.115 -6.223 1.00 98.00 81 ALA A CA 1
ATOM 636 C C . ALA A 1 81 ? -4.156 -3.944 -5.011 1.00 98.00 81 ALA A C 1
ATOM 638 O O . ALA A 1 81 ? -3.403 -4.092 -4.049 1.00 98.00 81 ALA A O 1
ATOM 639 N N . ILE A 1 82 ? -5.353 -4.529 -5.082 1.00 97.31 82 ILE A N 1
ATOM 640 C CA . ILE A 1 82 ? -5.754 -5.619 -4.189 1.00 97.31 82 ILE A CA 1
ATOM 641 C C . ILE A 1 82 ? -5.530 -6.935 -4.933 1.00 97.31 82 ILE A C 1
ATOM 643 O O . ILE A 1 82 ? -6.179 -7.190 -5.947 1.00 97.31 82 ILE A O 1
ATOM 647 N N . HIS A 1 83 ? -4.622 -7.774 -4.437 1.00 96.62 83 HIS A N 1
ATOM 648 C CA . HIS A 1 83 ? -4.329 -9.088 -5.018 1.00 96.62 83 HIS A CA 1
ATOM 649 C C . HIS A 1 83 ? -4.243 -10.137 -3.918 1.00 96.62 83 HIS A C 1
ATOM 651 O O . HIS A 1 83 ? -3.617 -9.897 -2.889 1.00 96.62 83 HIS A O 1
ATOM 657 N N . ASN A 1 84 ? -4.907 -11.282 -4.096 1.00 93.81 84 ASN A N 1
ATOM 658 C CA . ASN A 1 84 ? -5.004 -12.342 -3.079 1.00 93.81 84 ASN A CA 1
ATOM 659 C C . ASN A 1 84 ? -5.419 -11.827 -1.683 1.00 93.81 84 ASN A C 1
ATOM 661 O O . ASN A 1 84 ? -4.916 -12.276 -0.655 1.00 93.81 84 ASN A O 1
ATOM 665 N N . GLY A 1 85 ? -6.329 -10.846 -1.646 1.00 94.56 85 GLY A N 1
ATOM 666 C CA . GLY A 1 85 ? -6.816 -10.238 -0.404 1.00 94.56 85 GLY A CA 1
ATOM 667 C C . GLY A 1 85 ? -5.804 -9.339 0.314 1.00 94.56 85 GLY A C 1
ATOM 668 O O . GLY A 1 85 ? -6.040 -8.977 1.463 1.00 94.56 85 GLY A O 1
ATOM 669 N N . LYS A 1 86 ? -4.692 -8.975 -0.335 1.00 96.62 86 LYS A N 1
ATOM 670 C CA . LYS A 1 86 ? -3.657 -8.091 0.210 1.00 96.62 86 LYS A CA 1
ATOM 671 C C . LYS A 1 86 ? -3.587 -6.782 -0.567 1.00 96.62 86 LYS A C 1
ATOM 673 O O . LYS A 1 86 ? -3.680 -6.778 -1.793 1.00 96.62 86 LYS A O 1
ATOM 678 N N . LEU A 1 87 ? -3.400 -5.684 0.163 1.00 97.88 87 LEU A N 1
ATOM 679 C CA . LEU A 1 87 ? -3.136 -4.365 -0.405 1.00 97.88 87 LEU A CA 1
ATOM 680 C C . LEU A 1 87 ? -1.656 -4.252 -0.773 1.00 97.88 87 LEU A C 1
ATOM 682 O O . LEU A 1 87 ? -0.795 -4.330 0.098 1.00 97.88 87 LEU A O 1
ATOM 686 N N . LEU A 1 88 ? -1.382 -4.049 -2.057 1.00 98.31 88 LEU A N 1
ATOM 687 C CA . LEU A 1 88 ? -0.062 -3.786 -2.622 1.00 98.31 88 LEU A CA 1
ATOM 688 C C . LEU A 1 88 ? -0.002 -2.324 -3.062 1.00 98.31 88 LEU A C 1
ATOM 690 O O . LEU A 1 88 ? -0.911 -1.846 -3.741 1.00 98.31 88 LEU A O 1
ATOM 694 N N . LEU A 1 89 ? 1.071 -1.631 -2.695 1.00 98.25 89 LEU A N 1
ATOM 695 C CA . LEU A 1 89 ? 1.324 -0.242 -3.074 1.00 98.25 89 LEU A CA 1
ATOM 696 C C . LEU A 1 89 ? 2.500 -0.173 -4.048 1.00 98.25 89 LEU A C 1
ATOM 698 O O . LEU A 1 89 ? 3.371 -1.049 -4.049 1.00 98.25 89 LEU A O 1
ATOM 702 N N . PHE A 1 90 ? 2.522 0.865 -4.880 1.00 98.38 90 PHE A N 1
ATOM 703 C CA . PHE A 1 90 ? 3.505 1.014 -5.948 1.00 98.38 90 PHE A CA 1
ATOM 704 C C . PHE A 1 90 ? 4.049 2.435 -6.010 1.00 98.38 90 PHE A C 1
ATOM 706 O O . PHE A 1 90 ? 3.358 3.408 -5.723 1.00 98.38 90 PHE A O 1
ATOM 713 N N . PHE A 1 91 ? 5.304 2.553 -6.431 1.00 97.75 91 PHE A N 1
ATOM 714 C CA . PHE A 1 91 ? 5.870 3.836 -6.815 1.00 97.75 91 PHE A CA 1
ATOM 715 C C . PHE A 1 91 ? 5.222 4.309 -8.116 1.00 97.75 91 PHE A C 1
ATOM 717 O O . PHE A 1 91 ? 5.162 3.547 -9.092 1.00 97.75 91 PHE A O 1
ATOM 724 N N . ASN A 1 92 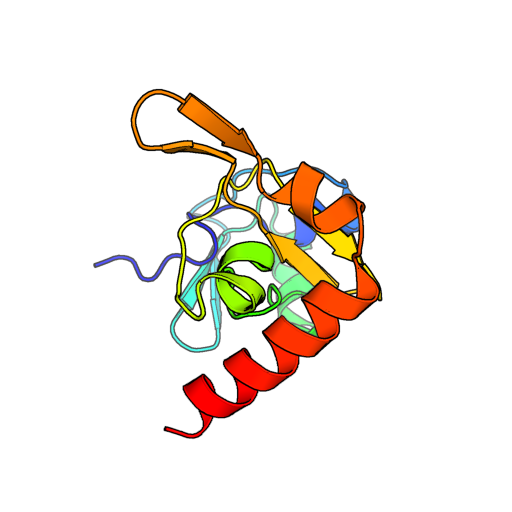? 4.790 5.564 -8.123 1.00 97.81 92 ASN A N 1
ATOM 725 C CA . ASN A 1 92 ? 4.346 6.271 -9.308 1.00 97.81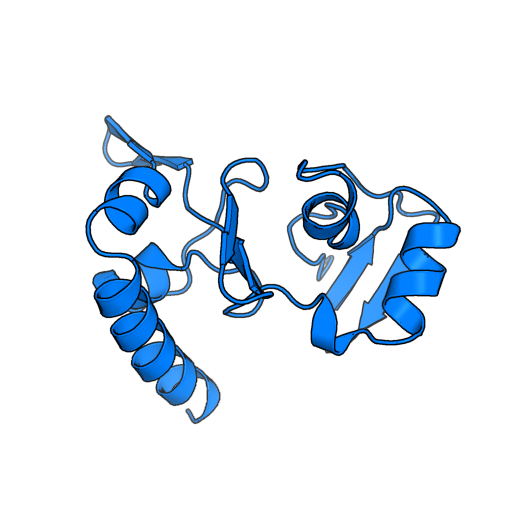 92 ASN A CA 1
ATOM 726 C C . ASN A 1 92 ? 4.795 7.730 -9.212 1.00 97.81 92 ASN A C 1
ATOM 728 O O . ASN A 1 92 ? 4.315 8.481 -8.366 1.00 97.81 92 ASN A O 1
ATOM 732 N N . GLY A 1 93 ? 5.760 8.114 -10.036 1.00 96.62 93 GLY A N 1
ATOM 733 C CA . GLY A 1 93 ? 6.354 9.441 -9.970 1.00 96.62 93 GLY A CA 1
ATOM 734 C C . GLY A 1 93 ? 7.582 9.566 -10.852 1.00 96.62 93 GLY A C 1
ATOM 735 O O . GLY A 1 93 ? 7.938 8.648 -11.589 1.00 96.62 93 GLY A O 1
ATOM 736 N N . ASP A 1 94 ? 8.238 10.718 -10.778 1.00 96.19 94 ASP A N 1
ATOM 737 C CA . ASP A 1 94 ? 9.416 10.985 -11.593 1.00 96.19 94 ASP A CA 1
ATOM 738 C C . ASP A 1 94 ? 10.680 10.402 -10.953 1.00 96.19 94 ASP A C 1
ATOM 740 O O . ASP A 1 94 ? 10.974 10.614 -9.775 1.00 96.19 94 ASP A O 1
ATOM 744 N N . HIS A 1 95 ? 11.451 9.676 -11.754 1.00 90.62 95 HIS A N 1
ATOM 745 C CA . HIS A 1 95 ? 12.738 9.102 -11.396 1.00 90.62 95 HIS A CA 1
ATOM 746 C C . HIS A 1 95 ? 13.713 9.303 -12.561 1.00 90.62 95 HIS A C 1
ATOM 748 O O . HIS A 1 95 ? 13.410 8.959 -13.701 1.00 90.62 95 HIS A O 1
ATOM 754 N N . GLU A 1 96 ? 14.870 9.913 -12.290 1.00 92.38 96 GLU A N 1
ATOM 755 C CA . GLU A 1 96 ? 15.921 10.171 -13.294 1.00 92.38 96 GLU A CA 1
ATOM 756 C C . GLU A 1 96 ? 15.419 10.873 -14.575 1.00 92.38 96 GLU A C 1
ATOM 758 O O . GLU A 1 96 ? 15.825 10.565 -15.695 1.00 92.38 96 GLU A O 1
ATOM 763 N N . GLY A 1 97 ? 14.507 11.837 -14.416 1.00 94.06 97 GLY A N 1
ATOM 764 C CA . GLY A 1 97 ? 13.952 12.611 -15.532 1.00 94.06 97 GLY A CA 1
ATOM 765 C C . GLY A 1 97 ? 12.903 11.867 -16.364 1.00 94.06 97 GLY A C 1
ATOM 766 O O . GLY A 1 97 ? 12.528 12.349 -17.433 1.00 94.06 97 GLY A O 1
ATOM 767 N N . LYS A 1 98 ? 12.421 10.709 -15.897 1.00 94.56 98 LYS A N 1
ATOM 768 C CA . LYS A 1 98 ? 11.331 9.955 -16.524 1.00 94.56 98 LYS A CA 1
ATOM 769 C C . LYS A 1 98 ? 10.237 9.653 -15.514 1.00 94.56 98 LYS A C 1
ATOM 771 O O . LYS A 1 98 ? 10.516 9.302 -14.374 1.00 94.56 98 LYS A O 1
ATOM 776 N N . HIS A 1 99 ? 8.994 9.717 -15.964 1.00 96.06 99 HIS A N 1
ATOM 777 C CA . HIS A 1 99 ? 7.871 9.246 -15.174 1.00 96.06 99 HIS A CA 1
ATOM 778 C C . HIS A 1 99 ? 7.861 7.713 -15.148 1.00 96.06 99 HIS A C 1
ATOM 780 O O . HIS A 1 99 ? 7.865 7.070 -16.202 1.00 96.06 99 HIS A O 1
ATOM 786 N N . VAL A 1 100 ? 7.861 7.128 -13.954 1.00 97.25 100 VAL A N 1
ATOM 787 C CA . VAL A 1 100 ? 7.888 5.682 -13.735 1.00 97.25 100 VAL A CA 1
ATOM 788 C C . VAL A 1 100 ? 6.680 5.284 -12.901 1.00 97.25 100 VAL A C 1
ATOM 790 O O . VAL A 1 100 ? 6.545 5.693 -11.752 1.00 97.25 100 VAL A O 1
ATOM 793 N N . ASN A 1 101 ? 5.844 4.416 -13.467 1.00 97.56 101 ASN A N 1
ATOM 794 C CA . ASN A 1 101 ? 4.765 3.750 -12.754 1.00 97.56 101 ASN A CA 1
ATOM 795 C C . ASN A 1 101 ? 5.092 2.260 -12.615 1.00 97.56 101 ASN A C 1
ATOM 797 O O . ASN A 1 101 ? 4.951 1.473 -13.553 1.00 97.56 101 ASN A O 1
ATOM 801 N N . THR A 1 102 ? 5.524 1.871 -11.420 1.00 97.75 102 THR A N 1
ATOM 802 C CA . THR A 1 102 ? 5.951 0.492 -11.140 1.00 97.75 102 THR A CA 1
ATOM 803 C C . THR A 1 102 ? 4.793 -0.501 -11.053 1.00 97.75 102 THR A C 1
ATOM 805 O O . THR A 1 102 ? 5.026 -1.704 -11.158 1.00 97.75 102 THR A O 1
ATOM 808 N N . LYS 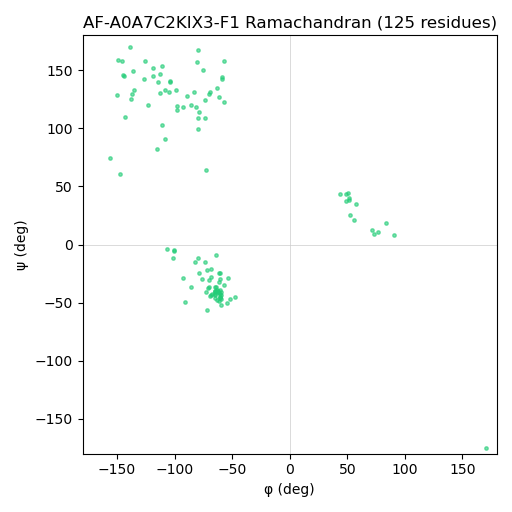A 1 103 ? 3.542 -0.033 -10.931 1.00 98.12 103 LYS A N 1
ATOM 809 C CA . LYS A 1 103 ? 2.370 -0.913 -11.010 1.00 98.12 103 LYS A CA 1
ATOM 810 C C . LYS A 1 103 ? 2.238 -1.526 -12.399 1.00 98.12 103 LYS A C 1
ATOM 812 O O . LYS A 1 103 ? 1.942 -2.707 -12.493 1.00 98.12 103 LYS A O 1
ATOM 817 N N . VAL A 1 104 ? 2.507 -0.757 -13.457 1.00 97.31 104 VAL A N 1
ATOM 818 C CA . VAL A 1 104 ? 2.445 -1.262 -14.841 1.00 97.31 104 VAL A CA 1
ATOM 819 C C . VAL A 1 104 ? 3.442 -2.406 -15.032 1.00 97.31 104 VAL A C 1
ATOM 821 O O . VAL A 1 104 ? 3.072 -3.464 -15.520 1.00 97.31 104 VAL A O 1
ATOM 824 N N . MET A 1 105 ? 4.673 -2.232 -14.544 1.00 95.56 105 MET A N 1
ATO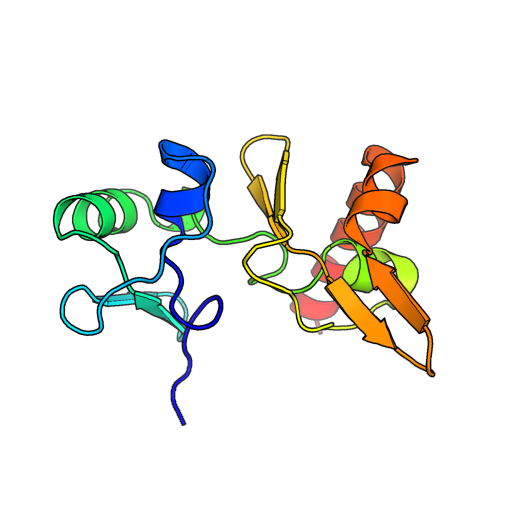M 825 C CA . MET A 1 105 ? 5.709 -3.273 -14.582 1.00 95.56 105 MET A CA 1
ATOM 826 C C . MET A 1 105 ? 5.338 -4.487 -13.719 1.00 95.56 105 MET A C 1
ATOM 828 O O . MET A 1 105 ? 5.624 -5.624 -14.079 1.00 95.56 105 MET A O 1
ATOM 832 N N . TRP A 1 106 ? 4.688 -4.258 -12.574 1.00 97.50 106 TRP A N 1
ATOM 833 C CA . TRP A 1 106 ? 4.167 -5.339 -11.742 1.00 97.50 106 TRP A CA 1
ATOM 834 C C . TRP A 1 106 ? 3.067 -6.144 -12.441 1.00 97.50 106 TRP A C 1
ATOM 836 O O . TRP A 1 106 ? 2.999 -7.359 -12.272 1.00 97.50 106 TRP A O 1
ATOM 846 N N . GLU A 1 107 ? 2.217 -5.495 -13.238 1.00 96.62 107 GLU A N 1
ATOM 847 C CA . GLU A 1 107 ? 1.102 -6.153 -13.921 1.00 96.62 107 GLU A CA 1
ATOM 848 C C . GLU A 1 107 ? 1.535 -7.135 -15.015 1.00 96.62 107 GLU A C 1
ATOM 850 O O . GLU A 1 107 ? 0.758 -8.041 -15.322 1.00 96.62 107 GLU A O 1
ATOM 855 N N . GLU A 1 108 ? 2.754 -6.997 -15.545 1.00 95.62 108 GLU A N 1
ATOM 856 C CA . GLU A 1 108 ? 3.319 -7.879 -16.575 1.00 95.62 108 GLU A CA 1
ATOM 857 C C . GLU A 1 108 ? 3.643 -9.286 -16.048 1.00 95.62 108 GLU A C 1
ATOM 859 O O . GLU A 1 108 ? 3.426 -10.264 -16.761 1.00 95.62 108 GLU A O 1
ATOM 864 N N . ASP A 1 109 ? 4.119 -9.407 -14.802 1.00 94.56 109 ASP A N 1
ATOM 865 C CA . ASP A 1 109 ? 4.497 -10.694 -14.196 1.00 94.56 109 ASP A CA 1
ATOM 866 C C . ASP A 1 109 ? 4.231 -10.723 -12.679 1.00 94.56 109 ASP A C 1
ATOM 868 O O . ASP A 1 109 ? 5.125 -10.852 -11.835 1.00 94.56 109 ASP A O 1
ATOM 872 N N . LYS A 1 110 ? 2.952 -10.549 -12.325 1.00 95.62 110 LYS A N 1
ATOM 873 C CA . LYS A 1 110 ? 2.482 -10.378 -10.939 1.00 95.62 110 LYS A CA 1
ATOM 874 C C . LYS A 1 110 ? 2.979 -11.474 -10.003 1.00 95.62 110 LYS A C 1
ATOM 876 O O . LYS A 1 110 ? 3.445 -11.178 -8.906 1.00 95.62 110 LYS A O 1
ATOM 881 N N . GLU A 1 111 ? 2.864 -12.732 -10.424 1.00 96.88 111 GLU A N 1
ATOM 882 C CA . GLU A 1 111 ? 3.167 -13.887 -9.576 1.00 96.88 111 GLU A CA 1
ATOM 883 C C . GLU A 1 111 ? 4.675 -14.047 -9.351 1.00 96.88 111 GLU A C 1
ATOM 885 O O . GLU A 1 111 ? 5.096 -14.281 -8.214 1.00 96.88 111 GLU A O 1
ATOM 890 N N . ALA A 1 112 ? 5.508 -13.852 -10.382 1.00 97.25 112 ALA A N 1
ATOM 891 C CA . ALA A 1 112 ? 6.958 -13.886 -10.201 1.00 97.25 112 ALA A CA 1
ATOM 892 C C . ALA A 1 112 ? 7.436 -12.734 -9.307 1.00 97.25 112 ALA A C 1
ATOM 894 O O . ALA A 1 112 ? 8.222 -12.952 -8.382 1.00 97.25 112 ALA A O 1
ATOM 895 N N . ILE A 1 113 ? 6.908 -11.523 -9.519 1.00 97.44 113 ILE A N 1
ATOM 896 C CA . ILE A 1 113 ? 7.281 -10.348 -8.722 1.00 97.44 113 ILE A CA 1
ATOM 897 C C . ILE A 1 113 ? 6.847 -10.514 -7.264 1.00 97.44 113 ILE A C 1
ATOM 899 O O . ILE A 1 113 ? 7.624 -10.205 -6.363 1.00 97.44 113 ILE A O 1
ATOM 903 N N . LEU A 1 114 ? 5.650 -11.047 -7.003 1.00 97.75 114 LEU A N 1
ATOM 904 C CA . LEU A 1 114 ? 5.203 -11.321 -5.634 1.00 97.75 114 LEU A CA 1
ATOM 905 C C . LEU A 1 114 ? 6.053 -12.382 -4.946 1.00 97.75 114 LEU A C 1
ATOM 907 O O . LEU A 1 114 ? 6.370 -12.229 -3.766 1.00 97.75 114 LEU A O 1
ATOM 911 N N . LYS A 1 115 ? 6.447 -13.438 -5.662 1.00 97.94 115 LYS A N 1
ATOM 912 C CA . LYS A 1 115 ? 7.352 -14.452 -5.116 1.00 97.94 115 LYS A CA 1
ATOM 913 C C . LYS A 1 115 ? 8.684 -13.827 -4.694 1.00 97.94 115 LYS A C 1
ATOM 915 O O . LYS A 1 115 ? 9.086 -13.991 -3.545 1.00 97.94 115 LYS A O 1
ATOM 920 N N . GLU A 1 116 ? 9.324 -13.072 -5.587 1.00 98.00 116 GLU A N 1
ATOM 921 C CA . GLU A 1 116 ? 10.595 -12.390 -5.304 1.00 98.00 116 GLU A CA 1
ATOM 922 C C . GLU A 1 116 ? 10.470 -11.388 -4.145 1.00 98.00 116 GLU A C 1
ATOM 924 O O . GLU A 1 116 ? 11.293 -11.396 -3.229 1.00 98.00 116 GLU A O 1
ATOM 929 N N . ALA A 1 117 ? 9.418 -10.561 -4.141 1.00 97.81 117 ALA A N 1
ATOM 930 C CA . ALA A 1 117 ? 9.178 -9.592 -3.073 1.00 97.81 117 ALA A CA 1
ATOM 931 C C . ALA A 1 117 ? 8.930 -10.269 -1.718 1.00 97.81 117 ALA A C 1
ATOM 933 O O . ALA A 1 117 ? 9.418 -9.787 -0.699 1.00 97.81 117 ALA A O 1
ATOM 934 N N . ASN A 1 118 ? 8.202 -11.390 -1.685 1.00 97.62 118 ASN A N 1
ATOM 935 C CA . ASN A 1 118 ? 7.972 -12.146 -0.453 1.00 97.62 118 ASN A CA 1
ATOM 936 C C . ASN A 1 118 ? 9.273 -12.731 0.103 1.00 97.62 118 ASN A C 1
ATOM 938 O O . ASN A 1 118 ? 9.537 -12.593 1.296 1.00 97.62 118 ASN A O 1
ATOM 942 N N . GLU A 1 119 ? 10.099 -13.340 -0.752 1.00 97.62 119 GLU A N 1
ATOM 943 C CA . GLU A 1 119 ? 11.401 -13.882 -0.350 1.00 97.62 119 GLU A CA 1
ATOM 944 C C . GLU A 1 119 ? 12.319 -12.793 0.219 1.00 97.62 119 GLU A C 1
ATOM 946 O O . GLU A 1 119 ? 12.974 -13.006 1.241 1.00 97.62 119 GLU A O 1
ATOM 951 N N . GLU A 1 120 ? 12.370 -11.628 -0.427 1.00 97.69 120 GLU A N 1
ATOM 952 C CA . GLU A 1 120 ? 13.192 -10.509 0.032 1.00 97.69 120 GLU A CA 1
ATOM 953 C C . GLU A 1 120 ? 12.659 -9.899 1.333 1.00 97.69 120 GLU A C 1
ATOM 955 O O . GLU A 1 120 ? 13.413 -9.686 2.284 1.00 97.69 120 GLU A O 1
ATOM 960 N N . TRP A 1 121 ? 11.345 -9.700 1.429 1.00 97.00 121 TRP A N 1
ATOM 961 C CA . TRP A 1 121 ? 10.717 -9.160 2.630 1.00 97.00 121 TRP A CA 1
ATOM 962 C C . TRP A 1 121 ? 10.950 -10.036 3.863 1.00 97.00 121 TRP A C 1
ATOM 964 O O . TRP A 1 121 ? 11.284 -9.526 4.935 1.00 97.00 121 TRP A O 1
ATOM 974 N N . THR A 1 122 ? 10.833 -11.360 3.721 1.00 96.56 122 THR A N 1
ATOM 975 C CA . THR A 1 122 ? 11.120 -12.298 4.815 1.00 96.56 122 THR A CA 1
ATOM 976 C C . THR A 1 122 ? 12.564 -12.172 5.304 1.00 96.56 122 THR A C 1
ATOM 978 O O . THR A 1 122 ? 12.789 -12.177 6.518 1.00 96.56 122 THR A O 1
ATOM 981 N N . LYS A 1 123 ? 13.536 -12.006 4.394 1.00 95.75 123 LYS A N 1
ATOM 982 C CA . LYS A 1 123 ? 14.946 -11.776 4.762 1.00 95.75 123 LYS A CA 1
ATOM 983 C C . LYS A 1 123 ? 15.108 -10.469 5.530 1.00 95.75 123 LYS A C 1
ATOM 985 O O . LYS A 1 123 ? 15.709 -10.478 6.598 1.00 95.75 123 LYS A O 1
ATOM 990 N N . MET A 1 124 ? 14.517 -9.376 5.042 1.00 94.25 124 MET A N 1
ATOM 991 C CA . MET A 1 124 ? 14.592 -8.064 5.701 1.00 94.25 124 MET A CA 1
ATOM 992 C C . MET A 1 124 ? 13.978 -8.048 7.101 1.00 94.25 124 MET A C 1
ATOM 994 O O . MET A 1 124 ? 14.431 -7.288 7.949 1.00 94.25 124 MET A O 1
ATOM 998 N N . LYS A 1 125 ? 12.931 -8.844 7.347 1.00 88.81 125 LYS A N 1
ATOM 999 C CA . LYS A 1 125 ? 12.275 -8.925 8.665 1.00 88.81 125 LYS A CA 1
ATOM 1000 C C . LYS A 1 125 ? 12.989 -9.856 9.644 1.00 88.81 125 LYS A C 1
ATOM 1002 O O . LYS A 1 125 ? 12.678 -9.812 10.829 1.00 88.81 125 LYS A O 1
ATOM 1007 N N . SER A 1 126 ? 13.894 -10.699 9.148 1.00 83.50 126 SER A N 1
ATOM 1008 C CA . SER A 1 126 ? 14.658 -11.667 9.946 1.00 83.50 126 SER A CA 1
ATOM 1009 C C . SER A 1 126 ? 16.085 -11.199 10.261 1.00 83.50 126 SER A C 1
ATOM 1011 O O . SER A 1 126 ? 16.800 -11.909 10.965 1.00 83.50 126 SER A O 1
ATOM 1013 N N . ALA A 1 127 ? 16.498 -10.051 9.715 1.00 60.53 127 ALA A N 1
ATOM 1014 C CA . ALA A 1 127 ? 17.782 -9.389 9.952 1.00 60.53 127 ALA A CA 1
ATOM 1015 C C . ALA A 1 127 ? 17.676 -8.373 11.098 1.00 60.53 127 ALA A C 1
ATOM 1017 O O . ALA A 1 127 ? 18.655 -8.274 11.869 1.00 60.53 127 ALA A O 1
#

Mean predicted aligned error: 3.1 Å